Protein AF-A0A7V8EBJ3-F1 (afdb_monomer_lite)

Foldseek 3Di:
DKEDDPVCVVCVVVLVVLLVVLQVVVCVPPVQKDFPDWDQDPRMTDIDIQFDVSVVSSLVSCCVVPVWDWDWDADPVSGDIDIYTYDD

Secondary structure (DSSP, 8-state):
-EEESHHHHHHHHHHHHHHHHHHHHHTTT-TT--EEEEEEETTEEEEEESSHHHHHHHHHHHHHHH--EEEEEE-TTSS-EEEEEE--

Structure (mmCIF, N/CA/C/O backbone):
data_AF-A0A7V8EBJ3-F1
#
_entry.id   AF-A0A7V8EBJ3-F1
#
loop_
_atom_site.group_PDB
_atom_site.id
_atom_site.type_symbol
_atom_site.label_atom_id
_atom_site.label_alt_id
_atom_site.label_comp_id
_atom_site.label_asym_id
_atom_site.label_entity_id
_atom_site.label_seq_id
_atom_site.pdbx_PDB_ins_code
_atom_site.Cartn_x
_atom_site.Cartn_y
_atom_site.Cartn_z
_atom_site.occupancy
_atom_site.B_iso_or_equiv
_atom_site.auth_seq_id
_atom_site.auth_comp_id
_atom_site.auth_asym_id
_atom_site.auth_atom_id
_atom_site.pdbx_PDB_model_num
ATOM 1 N N . MET A 1 1 ? 1.793 -4.347 -1.459 1.00 94.50 1 MET A N 1
ATOM 2 C CA . MET A 1 1 ? 1.522 -3.418 -0.347 1.00 94.50 1 MET A CA 1
ATOM 3 C C . MET A 1 1 ? 0.294 -3.883 0.411 1.00 94.50 1 MET A C 1
ATOM 5 O O . MET A 1 1 ? -0.637 -4.363 -0.223 1.00 94.50 1 MET A O 1
ATOM 9 N N . ARG A 1 2 ? 0.290 -3.729 1.733 1.00 97.50 2 ARG A N 1
ATOM 10 C CA . ARG A 1 2 ? -0.815 -4.065 2.627 1.00 97.50 2 ARG A CA 1
ATOM 11 C C . ARG A 1 2 ? -1.166 -2.866 3.504 1.00 97.50 2 ARG A C 1
ATOM 13 O O . ARG A 1 2 ? -0.265 -2.186 3.984 1.00 97.50 2 ARG A O 1
ATOM 20 N N . VAL A 1 3 ? -2.456 -2.626 3.700 1.00 97.88 3 VAL A N 1
ATOM 21 C CA . VAL A 1 3 ? -3.026 -1.593 4.574 1.00 97.88 3 VAL A CA 1
ATOM 22 C C . VAL A 1 3 ? -3.940 -2.298 5.569 1.00 97.88 3 VAL A C 1
ATOM 24 O O . VAL A 1 3 ? -4.758 -3.125 5.168 1.00 97.88 3 VAL A O 1
ATOM 27 N N . SER A 1 4 ? -3.790 -1.992 6.854 1.00 97.31 4 SER A N 1
ATOM 28 C CA . SER A 1 4 ? -4.503 -2.678 7.937 1.00 97.31 4 SER A CA 1
ATOM 29 C C . SER A 1 4 ? -4.835 -1.736 9.099 1.00 97.31 4 SER A C 1
ATOM 31 O O . SER A 1 4 ? -4.283 -0.638 9.197 1.00 97.31 4 SER A O 1
ATOM 33 N N . GLY A 1 5 ? -5.696 -2.206 10.003 1.00 96.06 5 GLY A N 1
ATOM 34 C CA . GLY A 1 5 ? -6.098 -1.503 11.223 1.00 96.06 5 GLY A CA 1
ATOM 35 C C . GLY A 1 5 ? -7.478 -0.850 11.119 1.00 96.06 5 GLY A C 1
ATOM 36 O O . GLY A 1 5 ? -8.058 -0.745 10.036 1.00 96.06 5 GLY A O 1
ATOM 37 N N . ARG A 1 6 ? -8.038 -0.441 12.264 1.00 95.25 6 ARG A N 1
ATOM 38 C CA . ARG A 1 6 ? -9.446 0.006 12.366 1.00 95.25 6 ARG A CA 1
ATOM 39 C C . ARG A 1 6 ? -9.766 1.236 11.520 1.00 95.25 6 ARG A C 1
ATOM 41 O O . ARG A 1 6 ? -10.915 1.419 11.119 1.00 95.25 6 ARG A O 1
ATOM 48 N N . PHE A 1 7 ? -8.760 2.049 11.208 1.00 95.62 7 PHE A N 1
ATOM 49 C CA . PHE A 1 7 ? -8.918 3.207 10.334 1.00 95.62 7 PHE A CA 1
ATOM 50 C C . PHE A 1 7 ? -9.393 2.816 8.925 1.00 95.62 7 PHE A C 1
ATOM 52 O O . PHE A 1 7 ? -10.205 3.521 8.324 1.00 95.62 7 PHE A O 1
ATOM 59 N N . LEU A 1 8 ? -8.941 1.667 8.408 1.00 95.69 8 LEU A N 1
ATOM 60 C CA . LEU A 1 8 ? -9.305 1.198 7.071 1.00 95.69 8 LEU A CA 1
ATOM 61 C C . LEU A 1 8 ? -10.821 1.019 6.922 1.00 95.69 8 LEU A C 1
ATOM 63 O O . LEU A 1 8 ? -11.377 1.387 5.892 1.00 95.69 8 LEU A O 1
ATOM 67 N N . THR A 1 9 ? -11.503 0.527 7.956 1.00 92.69 9 THR A N 1
ATOM 68 C CA . THR A 1 9 ? -12.946 0.252 7.911 1.00 92.69 9 THR A CA 1
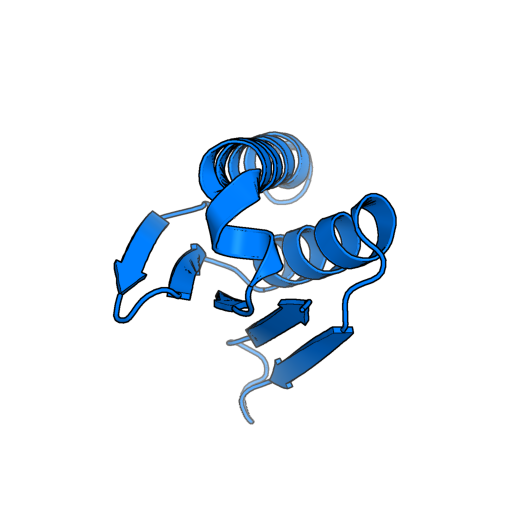ATOM 69 C C . THR A 1 9 ? -13.779 1.505 7.626 1.00 92.69 9 THR A C 1
ATOM 71 O O . THR A 1 9 ? -14.809 1.420 6.963 1.00 92.69 9 THR A O 1
ATOM 74 N N . ALA A 1 10 ? -13.336 2.675 8.099 1.00 94.44 10 ALA A N 1
ATOM 75 C CA . ALA A 1 10 ? -14.021 3.946 7.862 1.00 94.44 10 ALA A CA 1
ATOM 76 C C . ALA A 1 10 ? -13.553 4.661 6.582 1.00 94.44 10 ALA A C 1
ATOM 78 O O . ALA A 1 10 ? -14.310 5.450 6.022 1.00 94.44 10 ALA A O 1
ATOM 79 N N . HIS A 1 11 ? -12.334 4.377 6.107 1.00 96.50 11 HIS A N 1
ATOM 80 C CA . HIS A 1 11 ? -11.665 5.153 5.055 1.00 96.50 11 HIS A CA 1
ATOM 81 C C . HIS A 1 11 ? -11.234 4.328 3.828 1.00 96.50 11 HIS A C 1
ATOM 83 O O . HIS A 1 11 ? -10.459 4.812 3.004 1.00 96.50 11 HIS A O 1
ATOM 89 N N . GLU A 1 12 ? -11.735 3.099 3.651 1.00 95.75 12 GLU A N 1
ATOM 90 C CA . GLU A 1 12 ? -11.334 2.206 2.549 1.00 95.75 12 GLU A CA 1
ATOM 91 C C . GLU A 1 12 ? -11.447 2.877 1.174 1.00 95.75 12 GLU A C 1
ATOM 93 O O . GLU A 1 12 ? -10.523 2.800 0.362 1.00 95.75 12 GLU A O 1
ATOM 98 N N . GLN A 1 13 ? -12.563 3.559 0.903 1.00 96.69 13 GLN A N 1
ATOM 99 C CA . GLN A 1 13 ? -12.771 4.219 -0.386 1.00 96.69 13 GLN A CA 1
ATOM 100 C C . GLN A 1 13 ? -11.753 5.338 -0.631 1.00 96.69 13 GLN A C 1
ATOM 102 O O . GLN A 1 13 ? -11.211 5.427 -1.732 1.00 96.69 13 GLN A O 1
ATOM 107 N N . GLU A 1 14 ? -11.455 6.152 0.382 1.00 97.56 14 GLU A N 1
ATOM 108 C CA . GLU A 1 14 ? -10.458 7.224 0.290 1.00 97.56 14 GLU A CA 1
ATOM 109 C C . GLU A 1 14 ? -9.060 6.657 0.040 1.00 97.56 14 GLU A C 1
ATOM 111 O O . GLU A 1 14 ? -8.356 7.113 -0.861 1.00 97.56 14 GLU A O 1
ATOM 116 N N . ILE A 1 15 ? -8.693 5.598 0.766 1.00 97.62 15 ILE A N 1
ATOM 117 C CA . ILE A 1 15 ? -7.409 4.909 0.610 1.00 97.62 15 ILE A CA 1
ATOM 118 C C . ILE A 1 15 ? -7.278 4.324 -0.803 1.00 97.62 15 ILE A C 1
ATOM 120 O O . ILE A 1 15 ? -6.240 4.490 -1.446 1.00 97.62 15 ILE A O 1
ATOM 124 N N . ARG A 1 16 ? -8.334 3.699 -1.340 1.00 97.81 16 ARG A N 1
ATOM 125 C CA . ARG A 1 16 ? -8.349 3.215 -2.732 1.00 97.81 16 ARG A CA 1
ATOM 126 C C . ARG A 1 16 ? -8.147 4.354 -3.734 1.00 97.81 16 ARG A C 1
ATOM 128 O O . ARG A 1 16 ? -7.394 4.185 -4.690 1.00 97.81 16 ARG A O 1
ATOM 135 N N . GLN A 1 17 ? -8.795 5.503 -3.533 1.00 98.12 17 GLN A N 1
ATOM 136 C CA . GLN A 1 17 ? -8.607 6.665 -4.410 1.00 98.12 17 GLN A CA 1
ATOM 137 C C . GLN A 1 17 ? -7.188 7.233 -4.313 1.00 98.12 17 GLN A C 1
ATOM 139 O O . GLN A 1 17 ? -6.599 7.556 -5.342 1.00 98.12 17 GLN A O 1
ATOM 144 N N . LEU A 1 18 ? -6.604 7.288 -3.114 1.00 98.00 18 LEU A N 1
ATOM 145 C CA . LEU A 1 18 ? -5.212 7.696 -2.916 1.00 98.00 18 LEU A CA 1
ATOM 146 C C . LEU A 1 18 ? -4.255 6.789 -3.697 1.00 98.00 18 LEU A C 1
ATOM 148 O O . LEU A 1 18 ? -3.406 7.293 -4.428 1.00 98.00 18 LEU A O 1
ATOM 152 N N . MET A 1 19 ? -4.438 5.467 -3.634 1.00 97.81 19 MET A N 1
ATOM 153 C CA . MET A 1 19 ? -3.627 4.509 -4.400 1.00 97.81 19 MET A CA 1
ATOM 154 C C . MET A 1 19 ? -3.721 4.733 -5.915 1.00 97.81 19 MET A C 1
ATOM 156 O O . MET A 1 19 ? -2.711 4.685 -6.618 1.00 97.81 19 MET A O 1
ATOM 160 N N . LEU A 1 20 ? -4.927 4.994 -6.427 1.00 97.50 20 LEU A N 1
ATOM 161 C CA . LEU A 1 20 ? -5.149 5.265 -7.850 1.00 97.50 20 LEU A CA 1
ATOM 162 C C . LEU A 1 20 ? -4.525 6.597 -8.283 1.00 97.50 20 LEU A C 1
ATOM 164 O O . LEU A 1 20 ? -3.917 6.676 -9.350 1.00 97.50 20 LEU A O 1
ATOM 168 N N . HIS A 1 21 ? -4.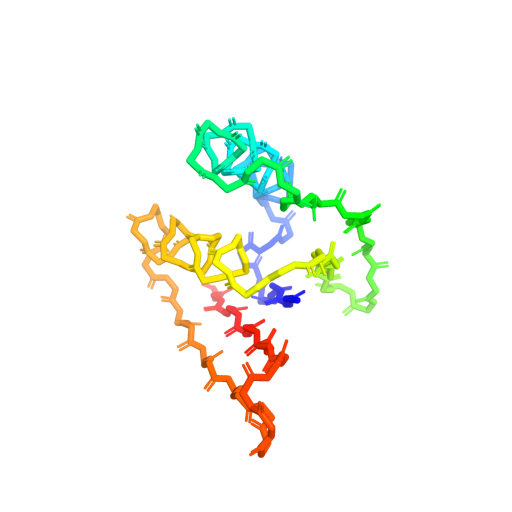634 7.641 -7.461 1.00 97.56 21 HIS A N 1
ATOM 169 C CA . HIS A 1 21 ? -3.988 8.922 -7.735 1.00 97.56 21 HIS A CA 1
ATOM 170 C C . HIS A 1 21 ? -2.464 8.805 -7.710 1.00 97.56 21 HIS A C 1
ATOM 172 O O . HIS A 1 21 ? -1.808 9.321 -8.615 1.00 97.56 21 HIS A O 1
ATOM 178 N N . ALA A 1 22 ? -1.904 8.084 -6.736 1.00 97.00 22 ALA A N 1
ATOM 179 C CA . ALA A 1 22 ? -0.475 7.805 -6.676 1.00 97.00 22 ALA A CA 1
ATOM 180 C C . ALA A 1 22 ? 0.008 7.109 -7.958 1.00 97.00 22 ALA A C 1
ATOM 182 O O . ALA A 1 22 ? 0.999 7.543 -8.541 1.00 97.00 22 ALA A O 1
ATOM 183 N N . GLU A 1 23 ? -0.730 6.114 -8.471 1.00 96.69 23 GLU A N 1
ATOM 184 C CA . GLU A 1 23 ? -0.410 5.466 -9.753 1.00 96.69 23 GLU A CA 1
ATOM 185 C C . GLU A 1 23 ? -0.400 6.466 -10.917 1.00 96.69 23 GLU A C 1
ATOM 187 O O . GLU A 1 23 ? 0.559 6.516 -11.688 1.00 96.69 23 GLU A O 1
ATOM 192 N N . GLN A 1 24 ? -1.438 7.292 -11.049 1.00 96.38 24 GLN A N 1
ATOM 193 C CA . GLN A 1 24 ? -1.529 8.271 -12.137 1.00 96.38 24 GLN A CA 1
ATOM 194 C C . GLN A 1 24 ? -0.372 9.274 -12.127 1.00 96.38 24 GLN A C 1
ATOM 196 O O . GLN A 1 24 ? 0.118 9.654 -13.192 1.00 96.38 24 GLN A O 1
ATOM 201 N N . GLN A 1 25 ? 0.067 9.698 -10.942 1.00 94.81 25 GLN A N 1
ATOM 202 C CA . GLN A 1 25 ? 1.208 10.595 -10.800 1.00 94.81 25 GLN A CA 1
ATOM 203 C C . GLN A 1 25 ? 2.528 9.878 -11.091 1.00 94.81 25 GLN A C 1
ATOM 205 O O . GLN A 1 25 ? 3.359 10.401 -11.831 1.00 94.81 25 GLN A O 1
ATOM 210 N N . GLU A 1 26 ? 2.713 8.666 -10.567 1.00 95.25 26 GLU A N 1
ATOM 211 C CA . GLU A 1 26 ? 3.956 7.910 -10.736 1.00 95.25 26 GLU A CA 1
ATOM 212 C C . GLU A 1 26 ? 4.215 7.559 -12.199 1.00 95.25 26 GLU A C 1
ATOM 214 O O . GLU A 1 26 ? 5.345 7.633 -12.678 1.00 95.25 26 GLU A O 1
ATOM 219 N N . ARG A 1 27 ? 3.149 7.294 -12.959 1.00 93.19 27 ARG A N 1
ATOM 220 C CA . ARG A 1 27 ? 3.207 7.015 -14.399 1.00 93.19 27 ARG A CA 1
ATOM 221 C C . ARG A 1 27 ? 3.797 8.141 -15.246 1.00 93.19 27 ARG A C 1
ATOM 223 O O . ARG A 1 27 ? 4.191 7.868 -16.380 1.00 93.19 27 ARG A O 1
ATOM 230 N N . GLN A 1 28 ? 3.856 9.371 -14.737 1.00 94.19 28 GLN A N 1
ATOM 231 C CA . GLN A 1 28 ? 4.472 10.497 -15.446 1.00 94.19 28 GLN A CA 1
ATOM 232 C C . GLN A 1 28 ? 6.000 10.373 -15.503 1.00 94.19 28 GLN A C 1
ATOM 234 O O . GLN A 1 28 ? 6.608 10.776 -16.492 1.00 94.19 28 GLN A O 1
ATOM 239 N N . THR A 1 29 ? 6.607 9.768 -14.479 1.00 94.00 29 THR A N 1
ATOM 240 C CA . THR A 1 29 ? 8.065 9.604 -14.360 1.00 94.00 29 THR A CA 1
ATOM 241 C C . THR A 1 29 ? 8.485 8.151 -14.597 1.00 94.00 29 THR A C 1
ATOM 243 O O . THR A 1 29 ? 9.480 7.884 -15.268 1.00 94.00 29 THR A O 1
ATOM 246 N N . HIS A 1 30 ? 7.686 7.195 -14.121 1.00 93.12 30 HIS A N 1
ATOM 247 C CA . HIS A 1 30 ? 7.932 5.758 -14.196 1.00 93.12 30 HIS A CA 1
ATOM 248 C C . HIS A 1 30 ? 6.868 5.078 -15.073 1.00 93.12 30 HIS A C 1
ATOM 250 O O . HIS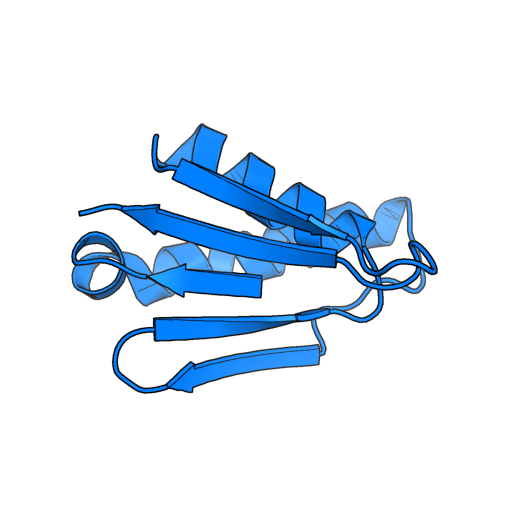 A 1 30 ? 5.916 4.452 -14.610 1.00 93.12 30 HIS A O 1
ATOM 256 N N . VAL A 1 31 ? 7.040 5.194 -16.395 1.00 91.25 31 VAL A N 1
ATOM 257 C CA . VAL A 1 31 ? 6.020 4.869 -17.417 1.00 91.25 31 VAL A CA 1
ATOM 258 C C . VAL A 1 31 ? 5.525 3.418 -17.388 1.00 91.25 31 VAL A C 1
ATOM 260 O O . VAL A 1 31 ? 4.424 3.156 -17.874 1.00 91.25 31 VAL A O 1
ATOM 263 N N . LEU A 1 32 ? 6.277 2.470 -16.825 1.00 92.75 32 LEU A N 1
ATOM 264 C CA . LEU A 1 32 ? 5.887 1.053 -16.726 1.00 92.75 32 LEU A CA 1
ATOM 265 C C . LEU A 1 32 ? 5.250 0.675 -15.381 1.00 92.75 32 LEU A C 1
ATOM 267 O O . LEU A 1 32 ? 4.721 -0.431 -15.250 1.00 92.75 32 LEU A O 1
ATOM 271 N N . GLU A 1 33 ? 5.265 1.571 -14.395 1.00 93.81 33 GLU A N 1
ATOM 272 C CA . GLU A 1 33 ? 4.697 1.280 -13.082 1.00 93.81 33 GLU A CA 1
ATOM 273 C C . GLU A 1 33 ? 3.174 1.360 -13.094 1.00 93.81 33 GLU A C 1
ATOM 275 O O . GLU A 1 33 ? 2.576 2.289 -13.643 1.00 93.81 33 GLU A O 1
ATOM 280 N N . ARG A 1 34 ? 2.539 0.317 -12.564 1.00 96.00 34 ARG A N 1
ATOM 281 C CA . ARG A 1 34 ? 1.093 0.106 -12.603 1.00 96.00 34 ARG A CA 1
ATOM 282 C C . ARG A 1 34 ? 0.605 -0.477 -11.294 1.00 96.00 34 ARG A C 1
ATOM 284 O O . ARG A 1 34 ? 1.292 -1.301 -10.683 1.00 96.00 34 ARG A O 1
ATOM 291 N N . LEU A 1 35 ? -0.618 -0.108 -10.936 1.00 97.06 35 LEU A N 1
ATOM 292 C CA . LEU A 1 35 ? -1.395 -0.766 -9.899 1.00 97.06 35 LEU A CA 1
ATOM 293 C C . LEU A 1 35 ? -2.189 -1.903 -10.552 1.00 97.06 35 LEU A C 1
ATOM 295 O O . LEU A 1 35 ? -3.128 -1.669 -11.305 1.00 97.06 35 LEU A O 1
ATOM 299 N N . ILE A 1 36 ? -1.769 -3.142 -10.308 1.00 96.94 36 ILE A N 1
ATOM 300 C CA . ILE A 1 36 ? -2.333 -4.339 -10.944 1.00 96.94 36 ILE A CA 1
ATOM 301 C C . ILE A 1 36 ? -3.701 -4.687 -10.366 1.00 96.94 36 ILE A C 1
ATOM 303 O O . ILE A 1 36 ? -4.620 -5.018 -11.109 1.00 96.94 36 ILE A O 1
ATOM 307 N N . ALA A 1 37 ? -3.823 -4.641 -9.042 1.00 96.44 37 ALA A N 1
ATOM 308 C CA . ALA A 1 37 ? -5.042 -5.003 -8.335 1.00 96.44 37 ALA A CA 1
ATOM 309 C C . ALA A 1 37 ? -5.076 -4.343 -6.956 1.00 96.44 37 ALA A C 1
ATOM 311 O O . ALA A 1 37 ? -4.023 -4.075 -6.368 1.00 96.44 37 ALA A O 1
ATOM 312 N N . ILE A 1 38 ? -6.291 -4.132 -6.448 1.00 96.94 38 ILE A N 1
ATOM 313 C CA . ILE A 1 38 ? -6.553 -3.766 -5.057 1.00 96.94 38 ILE A CA 1
ATOM 314 C C . ILE A 1 38 ? -7.648 -4.691 -4.517 1.00 96.94 38 ILE A C 1
ATOM 316 O O . ILE A 1 38 ? -8.838 -4.479 -4.777 1.00 96.94 38 ILE A O 1
ATOM 320 N N . ASP A 1 39 ? -7.245 -5.686 -3.741 1.00 96.50 39 ASP A N 1
ATOM 321 C CA . ASP A 1 39 ? -8.132 -6.696 -3.172 1.00 96.50 39 ASP A CA 1
ATOM 322 C C . ASP A 1 39 ? -8.370 -6.434 -1.685 1.00 96.50 39 ASP A C 1
ATOM 324 O O . ASP A 1 39 ? -7.494 -5.920 -0.993 1.00 96.50 39 ASP A O 1
ATOM 328 N N . CYS A 1 40 ? -9.547 -6.809 -1.185 1.00 93.12 40 CYS A N 1
ATOM 329 C CA . CYS A 1 40 ? -9.813 -6.869 0.251 1.00 93.12 40 CYS A CA 1
ATOM 330 C C . CYS A 1 40 ? -9.717 -8.332 0.704 1.00 93.12 40 CYS A C 1
ATOM 332 O O . CYS A 1 40 ? -10.328 -9.208 0.083 1.00 93.12 40 CYS A O 1
ATOM 334 N N . LYS A 1 41 ? -8.918 -8.604 1.738 1.00 90.31 41 LYS A N 1
ATOM 335 C CA . LYS A 1 41 ? -8.723 -9.934 2.331 1.00 90.31 41 LYS A CA 1
ATOM 336 C C . LYS A 1 41 ? -8.621 -9.789 3.840 1.00 90.31 41 LYS A C 1
ATOM 338 O O . LYS A 1 41 ? -7.790 -9.021 4.295 1.00 90.31 41 LYS A O 1
ATOM 343 N N . ASP A 1 42 ? -9.437 -10.533 4.584 1.00 89.12 42 ASP A N 1
ATOM 344 C CA . ASP A 1 42 ? -9.372 -10.597 6.052 1.00 89.12 42 ASP A CA 1
ATOM 345 C C . ASP A 1 42 ? -9.361 -9.211 6.737 1.00 89.12 42 ASP A C 1
ATOM 347 O O . ASP A 1 42 ? -8.564 -8.959 7.634 1.00 89.12 42 ASP A O 1
ATOM 351 N N . ASP A 1 43 ? -10.231 -8.299 6.281 1.00 90.00 43 ASP A N 1
ATOM 352 C CA . ASP A 1 43 ? -10.311 -6.894 6.727 1.00 90.00 43 ASP A CA 1
ATOM 353 C C . ASP A 1 43 ? -9.048 -6.047 6.454 1.00 90.00 43 ASP A C 1
ATOM 355 O O . ASP A 1 43 ? -8.864 -4.967 7.019 1.00 90.00 43 ASP A O 1
ATOM 359 N N . GLU A 1 44 ? -8.191 -6.499 5.540 1.00 96.00 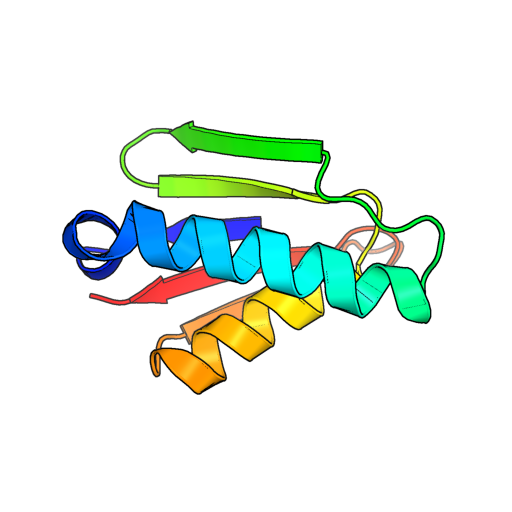44 GLU A N 1
ATOM 360 C CA . GLU A 1 44 ? -7.012 -5.787 5.054 1.00 96.00 44 GLU A CA 1
ATOM 361 C C . GLU A 1 44 ? -7.147 -5.456 3.565 1.00 96.00 44 GLU A C 1
ATOM 363 O O . GLU A 1 44 ? -7.705 -6.215 2.767 1.00 96.00 44 GLU A O 1
ATOM 368 N N . LEU A 1 45 ? -6.570 -4.325 3.160 1.00 97.12 45 LEU A N 1
ATOM 369 C CA . LEU A 1 45 ? -6.511 -3.921 1.760 1.00 97.12 45 LEU A CA 1
ATOM 370 C C . LEU A 1 45 ? -5.127 -4.244 1.193 1.00 97.12 45 LEU A C 1
ATOM 372 O O . LEU A 1 45 ? -4.104 -3.762 1.686 1.00 97.12 45 LEU A O 1
ATOM 376 N N . VAL A 1 46 ? -5.087 -5.053 0.138 1.00 97.62 46 VAL A N 1
ATOM 377 C CA . VAL A 1 46 ? -3.853 -5.521 -0.498 1.00 97.62 46 VAL A CA 1
ATOM 378 C C . VAL A 1 46 ? -3.757 -4.971 -1.914 1.00 97.62 46 VAL A C 1
ATOM 380 O O . VAL A 1 46 ? -4.543 -5.316 -2.793 1.00 97.62 46 VAL A O 1
ATOM 383 N N . ALA A 1 47 ? -2.744 -4.140 -2.141 1.00 97.38 47 ALA A N 1
ATOM 384 C CA . ALA A 1 47 ? -2.424 -3.546 -3.430 1.00 97.38 47 ALA A CA 1
ATOM 385 C C . ALA A 1 47 ? -1.207 -4.235 -4.064 1.00 97.38 47 ALA A C 1
ATOM 387 O O . ALA A 1 47 ? -0.142 -4.343 -3.443 1.00 97.38 47 ALA A O 1
ATOM 388 N N . THR A 1 48 ? -1.345 -4.670 -5.316 1.00 97.00 48 THR A N 1
ATOM 389 C CA . THR A 1 48 ? -0.259 -5.285 -6.098 1.00 97.00 48 THR A CA 1
ATOM 390 C C . THR A 1 48 ? 0.252 -4.299 -7.140 1.00 97.00 48 THR A C 1
ATOM 392 O O . THR A 1 48 ? -0.538 -3.785 -7.925 1.00 97.00 48 THR A O 1
ATOM 395 N N . THR A 1 49 ? 1.562 -4.052 -7.183 1.00 95.75 49 THR A N 1
ATOM 396 C CA . THR A 1 49 ? 2.198 -3.110 -8.121 1.00 95.75 49 THR A CA 1
ATOM 397 C C . THR A 1 49 ? 3.236 -3.814 -8.996 1.00 95.75 49 THR A C 1
ATOM 399 O O . THR A 1 49 ? 3.762 -4.862 -8.623 1.00 95.75 49 THR A O 1
ATOM 402 N N . THR A 1 50 ? 3.537 -3.256 -10.172 1.00 93.38 50 THR A N 1
ATOM 403 C CA . THR A 1 50 ? 4.587 -3.790 -11.070 1.00 93.38 50 THR A CA 1
ATOM 404 C C . THR A 1 50 ? 6.002 -3.347 -10.708 1.00 93.38 50 THR A C 1
ATOM 406 O O . THR A 1 50 ? 6.958 -3.932 -11.213 1.00 93.38 50 THR A O 1
ATOM 409 N N . GLY A 1 51 ? 6.146 -2.331 -9.857 1.00 90.62 51 GLY A N 1
ATOM 410 C CA . GLY A 1 51 ? 7.431 -1.768 -9.459 1.00 90.62 51 GLY A CA 1
ATOM 411 C C . GLY A 1 51 ? 7.449 -1.308 -8.005 1.00 90.62 51 GLY A C 1
ATOM 412 O O . GLY A 1 51 ? 6.426 -1.311 -7.305 1.00 90.62 51 GLY A O 1
ATOM 413 N N . THR A 1 52 ? 8.654 -0.986 -7.542 1.00 93.62 52 THR A N 1
ATOM 414 C CA . THR A 1 52 ? 8.927 -0.605 -6.156 1.00 93.62 52 THR A CA 1
ATOM 415 C C . THR A 1 52 ? 8.663 0.877 -5.906 1.00 93.62 52 THR A C 1
ATOM 417 O O . THR A 1 52 ? 8.303 1.218 -4.779 1.00 93.62 52 THR A O 1
ATOM 420 N N . HIS A 1 53 ? 8.773 1.750 -6.916 1.00 94.88 53 HIS A N 1
ATOM 421 C CA . HIS A 1 53 ? 8.588 3.191 -6.729 1.00 94.88 53 HIS A CA 1
ATOM 422 C C . HIS A 1 53 ? 7.141 3.524 -6.369 1.00 94.88 53 HIS A C 1
ATOM 424 O O . HIS A 1 53 ? 6.900 4.229 -5.392 1.00 94.88 53 HIS A O 1
ATOM 430 N N . LEU A 1 54 ? 6.171 2.922 -7.057 1.00 96.12 54 LEU A N 1
ATOM 431 C CA . LEU A 1 54 ? 4.751 3.086 -6.774 1.00 96.12 54 LEU A CA 1
ATOM 432 C C . LEU A 1 54 ? 4.389 2.551 -5.389 1.00 96.12 54 LEU A C 1
ATOM 434 O O . LEU A 1 54 ? 3.663 3.211 -4.653 1.00 96.12 54 LEU A O 1
ATOM 438 N N . ALA A 1 55 ? 4.908 1.383 -5.000 1.00 95.94 55 ALA A N 1
ATOM 439 C CA . ALA A 1 55 ? 4.648 0.843 -3.667 1.00 95.94 55 ALA A CA 1
ATOM 440 C C . ALA A 1 55 ? 5.196 1.769 -2.568 1.00 95.94 55 ALA A C 1
ATOM 442 O O . ALA A 1 55 ? 4.522 1.998 -1.565 1.00 95.94 55 ALA A O 1
ATOM 443 N N . ASN A 1 56 ? 6.395 2.323 -2.780 1.00 95.44 56 ASN A N 1
ATOM 444 C CA . ASN A 1 56 ? 7.024 3.274 -1.869 1.00 95.44 56 ASN A CA 1
ATOM 445 C C . ASN A 1 56 ? 6.217 4.577 -1.780 1.00 95.44 56 ASN A C 1
ATOM 447 O O . ASN A 1 56 ? 5.850 5.001 -0.688 1.00 95.44 56 ASN A O 1
ATOM 451 N N . ARG A 1 57 ? 5.843 5.146 -2.930 1.00 96.00 57 ARG A N 1
ATOM 452 C CA . ARG A 1 57 ? 5.028 6.358 -3.003 1.00 96.00 57 ARG A CA 1
ATOM 453 C C . ARG A 1 57 ? 3.699 6.216 -2.280 1.00 96.00 57 ARG A C 1
ATOM 455 O O . ARG A 1 57 ? 3.358 7.092 -1.500 1.00 96.00 57 ARG A O 1
ATOM 462 N N . ILE A 1 58 ? 2.967 5.124 -2.502 1.00 97.25 58 ILE A N 1
ATOM 463 C CA . ILE A 1 58 ? 1.689 4.910 -1.811 1.00 97.25 58 ILE A CA 1
ATOM 464 C C . ILE A 1 58 ? 1.911 4.844 -0.292 1.00 97.25 58 ILE A C 1
ATOM 466 O O . ILE A 1 58 ? 1.135 5.428 0.459 1.00 97.25 58 ILE A O 1
ATOM 470 N N . GLY A 1 59 ? 2.969 4.165 0.167 1.00 96.75 59 GLY A N 1
ATOM 471 C CA . GLY A 1 59 ? 3.340 4.144 1.585 1.00 96.75 59 GLY A CA 1
ATOM 472 C C . GLY A 1 59 ? 3.578 5.546 2.149 1.00 96.75 59 GLY A C 1
ATOM 473 O O . GLY A 1 59 ? 2.998 5.902 3.173 1.00 96.75 59 GLY A O 1
ATOM 474 N N . HIS A 1 60 ? 4.363 6.359 1.442 1.00 96.00 60 HIS A N 1
ATOM 475 C CA . HIS A 1 60 ? 4.648 7.738 1.829 1.00 96.00 60 HIS A CA 1
ATOM 476 C C . HIS A 1 60 ? 3.394 8.623 1.845 1.00 96.00 60 HIS A C 1
ATOM 478 O O . HIS A 1 60 ? 3.163 9.344 2.813 1.00 96.00 60 HIS A O 1
ATOM 484 N N . ASP A 1 61 ? 2.560 8.538 0.807 1.00 97.25 61 ASP A N 1
ATOM 485 C CA . ASP A 1 61 ? 1.326 9.316 0.694 1.00 97.25 61 ASP A CA 1
ATOM 486 C C . ASP A 1 61 ? 0.338 8.954 1.823 1.00 97.25 61 ASP A C 1
ATOM 488 O O . ASP A 1 61 ? -0.336 9.837 2.356 1.00 97.25 61 ASP A O 1
ATOM 492 N N . LEU A 1 62 ? 0.280 7.683 2.252 1.00 97.56 62 LEU A N 1
ATOM 493 C CA . LEU A 1 62 ? -0.524 7.266 3.410 1.00 97.56 62 LEU A CA 1
ATOM 494 C C . LEU A 1 62 ? 0.014 7.801 4.739 1.00 97.56 62 LEU A C 1
ATOM 496 O O . LEU A 1 62 ? -0.775 8.264 5.562 1.00 97.56 62 LEU A O 1
ATOM 500 N N . GLU A 1 63 ? 1.326 7.737 4.975 1.00 95.75 63 GLU A N 1
ATOM 501 C CA . GLU A 1 63 ? 1.932 8.322 6.180 1.00 95.75 63 GLU A CA 1
ATOM 502 C C . GLU A 1 63 ? 1.690 9.835 6.230 1.00 95.75 63 GLU A C 1
ATOM 504 O O . GLU A 1 63 ? 1.253 10.353 7.255 1.00 95.75 63 GLU A O 1
ATOM 509 N N . ALA A 1 64 ? 1.875 10.535 5.109 1.00 95.94 64 ALA A N 1
ATOM 510 C CA . ALA A 1 64 ? 1.684 11.980 5.024 1.00 95.94 64 ALA A CA 1
ATOM 511 C C . ALA A 1 64 ? 0.218 12.413 5.205 1.00 95.94 64 ALA A C 1
ATOM 513 O O . ALA A 1 64 ? -0.045 13.446 5.820 1.00 95.94 64 ALA A O 1
ATOM 514 N N . ALA A 1 65 ? -0.739 11.653 4.667 1.00 96.31 65 ALA A N 1
ATOM 515 C CA . ALA A 1 65 ? -2.159 11.990 4.760 1.00 96.31 65 ALA A CA 1
ATOM 516 C C . ALA A 1 65 ? -2.792 11.577 6.098 1.00 96.31 65 ALA A C 1
ATOM 518 O O . ALA A 1 65 ? -3.745 12.215 6.552 1.00 96.31 65 ALA A O 1
ATOM 519 N N . TYR A 1 66 ? -2.296 10.501 6.715 1.00 95.69 66 TYR A N 1
ATOM 520 C CA . TYR A 1 66 ? -3.020 9.801 7.773 1.00 95.69 66 TYR A CA 1
ATOM 521 C C . TYR A 1 66 ? -2.169 9.403 8.987 1.00 95.69 66 TYR A C 1
ATOM 523 O O . TYR A 1 66 ? -2.701 8.742 9.867 1.00 95.69 66 TYR A O 1
ATOM 531 N N . ASP A 1 67 ? -0.899 9.795 9.108 1.00 87.50 67 ASP A N 1
ATOM 532 C CA . ASP A 1 67 ? -0.115 9.665 10.359 1.00 87.50 67 ASP A CA 1
ATOM 533 C C . ASP A 1 67 ? 0.049 8.209 10.884 1.00 87.50 67 ASP A C 1
ATOM 535 O O . ASP A 1 67 ? 0.395 7.975 12.041 1.00 87.50 67 ASP A O 1
ATOM 539 N N . GLY A 1 68 ? -0.241 7.205 10.042 1.00 92.44 68 GLY A N 1
ATOM 540 C CA . GLY A 1 68 ? -0.051 5.779 10.341 1.00 92.44 68 GLY A CA 1
ATOM 541 C C . GLY A 1 68 ? 1.411 5.342 10.219 1.00 92.44 68 GLY A C 1
ATOM 542 O O . GLY A 1 68 ? 2.282 6.140 9.896 1.00 92.44 68 GLY A O 1
ATOM 543 N N . THR A 1 69 ? 1.699 4.063 10.466 1.00 95.81 69 THR A N 1
ATOM 544 C CA . THR A 1 69 ? 3.075 3.528 10.421 1.00 95.81 69 THR A CA 1
ATOM 545 C C . THR A 1 69 ? 3.295 2.665 9.183 1.00 95.81 69 THR A C 1
ATOM 547 O O . THR A 1 69 ? 2.592 1.666 9.031 1.00 95.81 69 THR A O 1
ATOM 550 N N . CYS A 1 70 ? 4.293 2.976 8.347 1.00 96.56 70 CYS A N 1
ATOM 551 C CA . CYS A 1 70 ? 4.782 2.066 7.306 1.00 96.56 70 CYS A CA 1
ATOM 552 C C . CYS A 1 70 ? 5.982 1.227 7.766 1.00 96.56 70 CYS A C 1
ATOM 554 O O . CYS A 1 70 ? 6.961 1.715 8.328 1.00 96.56 70 CYS A O 1
ATOM 556 N N . SER A 1 71 ? 5.963 -0.051 7.400 1.00 96.12 71 SER A N 1
ATOM 557 C CA . SER A 1 71 ? 7.125 -0.934 7.378 1.00 96.12 71 SER A CA 1
ATOM 558 C C . SER A 1 71 ? 7.472 -1.291 5.936 1.00 96.12 71 SER A C 1
ATOM 560 O O . SER A 1 71 ? 6.606 -1.701 5.165 1.00 96.12 71 SER A O 1
ATOM 562 N N . TYR A 1 72 ? 8.751 -1.171 5.583 1.00 94.88 72 TYR A N 1
ATOM 563 C CA . TYR A 1 72 ? 9.269 -1.462 4.249 1.00 94.88 72 TYR A CA 1
ATOM 564 C C . TYR A 1 72 ? 10.185 -2.686 4.314 1.00 94.88 72 TYR A C 1
ATOM 566 O O . TYR A 1 72 ? 11.159 -2.704 5.066 1.00 94.88 72 TYR A O 1
ATOM 574 N N . ARG A 1 73 ? 9.888 -3.717 3.519 1.00 93.75 73 ARG A N 1
ATOM 575 C CA . ARG A 1 73 ? 10.715 -4.924 3.382 1.00 93.75 73 ARG A CA 1
ATOM 576 C C . ARG A 1 73 ? 11.135 -5.107 1.933 1.00 93.75 73 ARG A C 1
ATOM 578 O O . ARG A 1 73 ? 10.300 -5.377 1.070 1.00 93.75 73 ARG A O 1
ATOM 585 N N . TYR A 1 74 ? 12.433 -4.991 1.691 1.00 89.75 74 TYR A N 1
ATOM 586 C CA . TYR A 1 74 ? 13.046 -5.262 0.397 1.00 89.75 74 TYR A CA 1
ATOM 587 C C . TYR A 1 74 ? 13.453 -6.734 0.318 1.00 89.75 74 TYR A C 1
ATOM 589 O O . TYR A 1 74 ? 13.911 -7.310 1.303 1.00 89.75 74 TYR A O 1
ATOM 597 N N . SER A 1 75 ? 13.276 -7.357 -0.847 1.00 84.94 75 SER A N 1
ATOM 598 C CA . SER A 1 75 ? 13.868 -8.678 -1.104 1.00 84.94 75 SER A CA 1
ATOM 599 C C . SER A 1 75 ? 15.391 -8.579 -1.214 1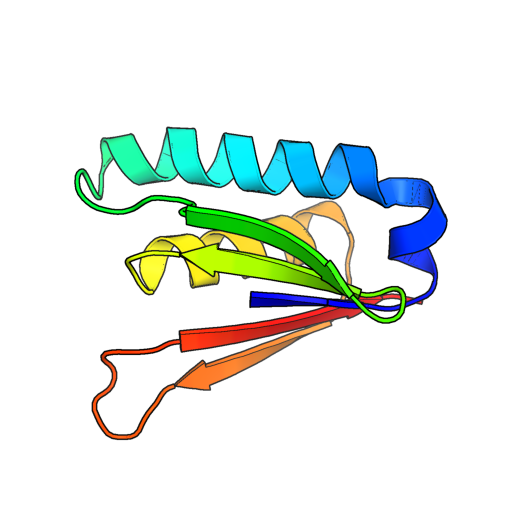.00 84.94 75 SE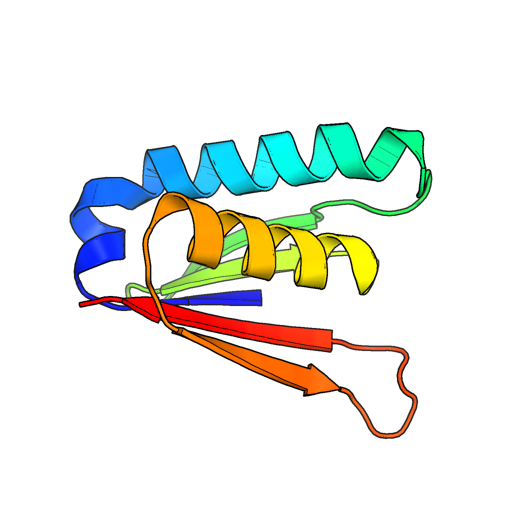R A C 1
ATOM 601 O O . SER A 1 75 ? 15.875 -7.548 -1.671 1.00 84.94 75 SER A O 1
ATOM 603 N N . ASP A 1 76 ? 16.116 -9.675 -0.981 1.00 75.88 76 ASP A N 1
ATOM 604 C CA . ASP A 1 76 ? 17.583 -9.754 -1.148 1.00 75.88 76 ASP A CA 1
ATOM 605 C C . ASP A 1 76 ? 18.080 -9.345 -2.548 1.00 75.88 76 ASP A C 1
ATOM 607 O O . ASP A 1 76 ? 19.229 -8.959 -2.726 1.00 75.88 76 ASP A O 1
ATOM 611 N N . SER A 1 77 ? 17.211 -9.426 -3.561 1.00 74.69 77 SER A N 1
ATOM 612 C CA . SER A 1 77 ? 17.511 -8.981 -4.929 1.00 74.69 77 SER A CA 1
ATOM 613 C C . SER A 1 77 ? 17.173 -7.510 -5.208 1.00 74.69 77 SER A C 1
ATOM 615 O O . SER A 1 77 ? 17.318 -7.076 -6.346 1.00 74.69 77 SER A O 1
ATOM 617 N N . GLU A 1 78 ? 16.629 -6.787 -4.223 1.00 71.00 78 GLU A N 1
ATOM 618 C CA . GLU A 1 78 ? 16.061 -5.423 -4.291 1.00 71.00 78 GLU A CA 1
ATOM 619 C C . GLU A 1 78 ? 14.968 -5.201 -5.356 1.00 71.00 78 GLU A C 1
ATOM 621 O O . GLU A 1 78 ? 14.413 -4.112 -5.480 1.00 71.00 78 GLU A O 1
ATOM 626 N N . ARG A 1 79 ? 14.578 -6.247 -6.094 1.00 77.50 79 ARG A N 1
ATOM 627 C CA . ARG A 1 79 ? 13.554 -6.180 -7.150 1.00 77.50 79 ARG A CA 1
ATOM 628 C C . ARG A 1 79 ? 12.130 -6.076 -6.622 1.00 77.50 79 ARG A C 1
ATOM 630 O O . ARG A 1 79 ? 11.241 -5.675 -7.366 1.00 77.50 79 ARG A O 1
ATOM 637 N N . TYR A 1 80 ? 11.907 -6.463 -5.369 1.00 85.25 80 TYR A N 1
ATOM 638 C CA . TYR A 1 80 ? 10.588 -6.477 -4.754 1.00 85.25 80 TYR A CA 1
ATOM 639 C C . TYR A 1 80 ? 10.591 -5.668 -3.466 1.00 85.25 80 TYR A C 1
ATOM 641 O O . TYR A 1 80 ? 11.486 -5.817 -2.631 1.00 85.25 80 TYR A O 1
ATOM 649 N N . LEU A 1 81 ? 9.545 -4.861 -3.304 1.00 93.06 81 LEU A N 1
ATOM 650 C CA . LEU A 1 81 ? 9.258 -4.097 -2.102 1.00 93.06 81 LEU A CA 1
ATOM 651 C C . LEU A 1 81 ? 7.879 -4.495 -1.578 1.00 93.06 81 LEU A C 1
ATOM 653 O O . LEU A 1 81 ? 6.866 -4.332 -2.260 1.00 93.06 81 LEU A O 1
ATOM 657 N N . SER A 1 82 ? 7.842 -4.991 -0.345 1.00 94.50 82 SER A N 1
ATOM 658 C CA . SER A 1 82 ? 6.613 -5.094 0.433 1.00 94.50 82 SER A CA 1
ATOM 659 C C . SER A 1 82 ? 6.515 -3.892 1.358 1.00 94.50 82 SER A C 1
ATOM 661 O O . SER A 1 82 ? 7.423 -3.643 2.146 1.00 94.50 82 SER A O 1
ATOM 663 N N . VAL A 1 83 ? 5.398 -3.178 1.270 1.00 97.00 83 VAL A N 1
ATOM 664 C CA . VAL A 1 83 ? 5.041 -2.102 2.198 1.00 97.00 83 VAL A CA 1
ATOM 665 C C . VAL A 1 83 ? 3.856 -2.565 3.023 1.00 97.00 83 VAL A C 1
ATOM 667 O O . VAL A 1 83 ? 2.871 -3.032 2.449 1.00 97.00 83 VAL A O 1
ATOM 670 N N . ASP A 1 84 ? 3.954 -2.436 4.336 1.00 97.50 84 ASP A N 1
ATOM 671 C CA . ASP A 1 84 ? 2.877 -2.690 5.284 1.00 97.50 84 ASP A CA 1
ATOM 672 C C . ASP A 1 84 ? 2.582 -1.397 6.029 1.00 97.50 84 ASP A C 1
ATOM 674 O O . ASP A 1 84 ? 3.394 -0.967 6.844 1.00 97.50 84 ASP A O 1
ATOM 678 N N . TRP A 1 85 ? 1.440 -0.783 5.744 1.00 98.19 85 TRP A N 1
ATOM 679 C CA . TRP A 1 85 ? 0.946 0.370 6.481 1.00 98.19 85 TRP A CA 1
ATOM 680 C C . TRP A 1 85 ? -0.130 -0.060 7.477 1.00 98.19 85 TRP A C 1
ATOM 682 O O . TRP A 1 85 ? -0.986 -0.901 7.172 1.00 98.19 85 TRP A O 1
ATOM 692 N N . HIS A 1 86 ? -0.095 0.521 8.670 1.00 97.56 86 HIS A N 1
ATOM 693 C CA . HIS A 1 86 ? -1.044 0.222 9.733 1.00 97.56 86 HIS A CA 1
ATOM 694 C C . HIS A 1 86 ? -1.490 1.482 10.479 1.00 97.56 86 HIS A C 1
ATOM 696 O O . HIS A 1 86 ? -0.657 2.331 10.818 1.00 97.56 86 HIS A O 1
ATOM 702 N N . ARG A 1 87 ? -2.795 1.570 10.775 1.00 97.00 87 ARG A N 1
ATOM 703 C CA . ARG A 1 87 ? -3.382 2.602 11.641 1.00 97.00 87 ARG A CA 1
ATOM 704 C C . ARG A 1 87 ? -4.662 2.127 12.332 1.00 97.00 87 ARG A C 1
ATOM 706 O O . ARG A 1 87 ? -5.574 1.613 11.684 1.00 97.00 87 ARG A O 1
ATOM 713 N N . ASP A 1 88 ? -4.745 2.403 13.629 1.00 92.94 88 ASP A N 1
ATOM 714 C CA . ASP A 1 88 ? -5.880 2.098 14.509 1.00 92.94 88 ASP A CA 1
ATOM 715 C C . ASP A 1 88 ? -6.770 3.298 14.851 1.00 92.94 88 ASP A C 1
ATOM 717 O O . ASP A 1 88 ? -6.287 4.452 14.772 1.00 92.94 88 ASP A O 1
#

Radius of gyration: 12.15 Å; chains: 1; bounding box: 32×23×32 Å

pLDDT: mean 94.23, std 5.05, range [71.0, 98.19]

Sequence (88 aa):
MRVSGRFLTAHEQEIRQLMLHAEQQERQTHVLERLIAIDCKDDELVATTTGTHLANRIGHDLEAAYDGTCSYRYSDSERYLSVDWHRD

Organism: Pseudomonas putida (NCBI:txid303)